Protein AF-A0A8J5JW46-F1 (afdb_monomer_lite)

Structure (mmCIF, N/CA/C/O backbone):
data_AF-A0A8J5JW46-F1
#
_entry.id   AF-A0A8J5JW46-F1
#
loop_
_atom_site.group_PDB
_atom_site.id
_atom_site.type_symbol
_atom_site.label_atom_id
_atom_site.label_alt_id
_atom_site.label_comp_id
_atom_site.label_asym_id
_atom_site.label_entity_id
_atom_site.label_seq_id
_atom_site.pdbx_PDB_ins_code
_atom_site.Cartn_x
_atom_site.Cartn_y
_atom_site.Cartn_z
_atom_site.occupancy
_atom_site.B_iso_or_equiv
_atom_site.auth_seq_id
_atom_site.auth_comp_id
_atom_site.auth_asym_id
_atom_site.auth_atom_id
_atom_site.pdbx_PDB_model_num
ATOM 1 N N . MET A 1 1 ? 9.536 6.612 -21.463 1.00 71.81 1 MET A N 1
ATOM 2 C CA . MET A 1 1 ? 10.656 6.363 -20.523 1.00 71.81 1 MET A CA 1
ATOM 3 C C . MET A 1 1 ? 11.717 7.418 -20.762 1.00 71.81 1 MET A C 1
ATOM 5 O O . MET A 1 1 ? 11.962 7.749 -21.916 1.00 71.81 1 MET A O 1
ATOM 9 N N . ASP A 1 2 ? 12.333 7.918 -19.704 1.00 78.00 2 ASP A N 1
ATOM 10 C CA . ASP A 1 2 ? 13.413 8.912 -19.720 1.00 78.00 2 ASP A CA 1
ATOM 11 C C . ASP A 1 2 ? 14.764 8.334 -20.167 1.00 78.00 2 ASP A C 1
ATOM 13 O O . ASP A 1 2 ? 15.524 8.997 -20.878 1.00 78.00 2 ASP A O 1
ATOM 17 N N . GLY A 1 3 ? 15.027 7.065 -19.843 1.00 80.19 3 GLY A N 1
ATOM 18 C CA . GLY A 1 3 ? 16.210 6.331 -20.285 1.00 80.19 3 GLY A CA 1
ATOM 19 C C . GLY A 1 3 ? 16.160 5.938 -21.765 1.00 80.19 3 GLY A C 1
ATOM 20 O O . GLY A 1 3 ? 15.538 4.941 -22.137 1.00 80.19 3 GLY A O 1
ATOM 21 N N . THR A 1 4 ? 16.889 6.662 -22.615 1.00 79.19 4 THR A N 1
ATOM 22 C CA . THR A 1 4 ? 17.009 6.383 -24.059 1.00 79.19 4 THR A CA 1
ATOM 23 C C . THR A 1 4 ? 17.538 4.978 -24.349 1.00 79.19 4 THR A C 1
ATOM 25 O O . THR A 1 4 ? 17.001 4.288 -25.212 1.00 79.19 4 THR A O 1
ATOM 28 N N . SER A 1 5 ? 18.529 4.498 -23.594 1.00 79.94 5 SER A N 1
ATOM 29 C CA . SER A 1 5 ? 19.085 3.146 -23.759 1.00 79.94 5 SER A CA 1
ATOM 30 C C . SER A 1 5 ? 18.051 2.042 -23.518 1.00 79.94 5 SER A C 1
ATOM 32 O O . SER A 1 5 ? 18.038 1.045 -24.238 1.00 79.94 5 SER A O 1
ATOM 34 N N . ALA A 1 6 ? 17.158 2.224 -22.540 1.00 79.38 6 ALA A N 1
ATOM 35 C CA . ALA A 1 6 ? 16.090 1.269 -22.249 1.00 79.38 6 ALA A CA 1
ATOM 36 C C . ALA A 1 6 ? 15.033 1.262 -23.361 1.00 79.38 6 ALA A C 1
ATOM 38 O O . ALA A 1 6 ? 14.637 0.192 -23.825 1.00 79.38 6 ALA A O 1
ATOM 39 N N . VAL A 1 7 ? 14.650 2.450 -23.849 1.00 83.00 7 VAL A N 1
ATOM 40 C CA . VAL A 1 7 ? 13.765 2.602 -25.015 1.00 83.00 7 VAL A CA 1
ATOM 41 C C . VAL A 1 7 ? 14.358 1.890 -26.226 1.00 83.00 7 VAL A C 1
ATOM 43 O O . VAL A 1 7 ? 13.674 1.084 -26.846 1.00 83.00 7 VAL A O 1
ATOM 46 N N . PHE A 1 8 ? 15.640 2.110 -26.530 1.00 83.25 8 PHE A N 1
ATOM 47 C CA . PHE A 1 8 ? 16.308 1.449 -27.652 1.00 83.25 8 PHE A CA 1
ATOM 48 C C . PHE A 1 8 ? 16.372 -0.069 -27.497 1.00 83.25 8 PHE A C 1
ATOM 50 O O . PHE A 1 8 ? 16.154 -0.780 -28.476 1.00 83.25 8 PHE A O 1
ATOM 57 N N . CYS A 1 9 ? 16.655 -0.568 -26.294 1.00 82.38 9 CYS A N 1
ATOM 58 C CA . CYS A 1 9 ? 16.725 -2.003 -26.032 1.00 82.38 9 CYS A CA 1
ATOM 59 C C . CYS A 1 9 ? 15.363 -2.673 -26.260 1.00 82.38 9 CYS A C 1
ATOM 61 O O . CYS A 1 9 ? 15.281 -3.684 -26.950 1.00 82.38 9 CYS A O 1
ATOM 63 N N . LEU A 1 10 ? 14.276 -2.084 -25.760 1.00 83.75 10 LEU A N 1
ATOM 64 C CA . LEU A 1 10 ? 12.927 -2.616 -25.961 1.00 83.75 10 LEU A CA 1
ATOM 65 C C . LEU A 1 10 ? 12.447 -2.457 -27.408 1.00 83.75 10 LEU A C 1
ATOM 67 O O . LEU A 1 10 ? 11.921 -3.408 -27.982 1.00 83.75 10 LEU A O 1
ATOM 71 N N . PHE A 1 11 ? 12.696 -1.302 -28.029 1.00 84.25 11 PHE A N 1
ATOM 72 C CA . PHE A 1 11 ? 12.351 -1.050 -29.429 1.00 84.25 11 PHE A CA 1
ATOM 73 C C . PHE A 1 11 ? 13.024 -2.052 -30.374 1.00 84.25 11 PHE A C 1
ATOM 75 O O . PHE A 1 11 ? 12.398 -2.573 -31.294 1.00 84.25 11 PHE A O 1
ATOM 82 N N . ARG A 1 12 ? 14.300 -2.371 -30.121 1.00 83.06 12 ARG A N 1
ATOM 83 C CA . ARG A 1 12 ? 15.076 -3.350 -30.899 1.00 83.06 12 ARG A CA 1
ATOM 84 C C . ARG A 1 12 ? 14.847 -4.801 -30.471 1.00 83.06 12 ARG A C 1
ATOM 86 O O . ARG A 1 12 ? 15.493 -5.690 -31.018 1.00 83.06 12 ARG A O 1
ATOM 93 N N . LYS A 1 13 ? 13.942 -5.049 -29.517 1.00 79.38 13 LYS A N 1
ATOM 94 C CA . LYS A 1 13 ? 13.677 -6.372 -28.927 1.00 79.38 13 LYS A CA 1
ATOM 95 C C . LYS A 1 13 ? 14.920 -7.045 -28.329 1.00 79.38 13 LYS A C 1
ATOM 97 O O . LYS A 1 13 ? 15.041 -8.266 -28.340 1.00 79.38 13 LYS A O 1
ATOM 102 N N . GLY A 1 14 ? 15.845 -6.251 -27.801 1.00 79.94 14 GLY A N 1
ATOM 103 C CA . GLY A 1 14 ? 17.054 -6.707 -27.128 1.00 79.94 14 GLY A CA 1
ATOM 104 C C . GLY A 1 14 ? 18.293 -5.885 -27.475 1.00 79.94 14 GLY A C 1
ATOM 105 O O . GLY A 1 14 ? 18.238 -4.817 -28.086 1.00 79.94 14 GLY A O 1
ATOM 106 N N . THR A 1 15 ? 19.445 -6.411 -27.063 1.00 79.38 15 THR A N 1
ATOM 107 C CA . THR A 1 15 ? 20.768 -5.845 -27.345 1.00 79.38 15 THR A CA 1
ATOM 108 C C . THR A 1 15 ? 21.795 -6.954 -27.552 1.00 79.38 15 THR A C 1
ATOM 110 O O . THR A 1 15 ? 21.736 -8.006 -26.916 1.00 79.38 15 THR A O 1
ATOM 113 N N . CYS A 1 16 ? 22.765 -6.708 -28.431 1.00 76.38 16 CYS A N 1
ATOM 114 C CA . CYS A 1 16 ? 23.871 -7.627 -28.707 1.00 76.38 16 CYS A CA 1
ATOM 115 C C . CYS A 1 16 ? 25.007 -7.493 -27.679 1.00 76.38 16 CYS A C 1
ATOM 117 O O . CYS A 1 16 ? 25.836 -8.387 -27.549 1.00 76.38 16 CYS A O 1
ATOM 119 N N . HIS A 1 17 ? 25.050 -6.373 -26.953 1.00 79.94 17 HIS A N 1
ATOM 120 C CA . HIS A 1 17 ? 26.195 -5.985 -26.124 1.00 79.94 17 HIS A CA 1
ATOM 121 C C . HIS A 1 17 ? 26.120 -6.503 -24.683 1.00 79.94 17 HIS A C 1
ATOM 123 O O . HIS A 1 17 ? 27.121 -6.485 -23.975 1.00 79.94 17 HIS A O 1
ATOM 129 N N . SER A 1 18 ? 24.951 -6.967 -24.233 1.00 84.94 18 SER A N 1
ATOM 130 C CA . SER A 1 18 ? 24.765 -7.511 -22.887 1.00 84.94 18 SER A CA 1
ATOM 131 C C . SER A 1 18 ? 23.831 -8.714 -22.915 1.00 84.94 18 SER A C 1
ATOM 133 O O . SER A 1 18 ? 22.651 -8.603 -23.251 1.00 84.94 18 SER A O 1
ATOM 135 N N . ALA A 1 19 ? 24.361 -9.877 -22.530 1.00 85.81 19 ALA A N 1
ATOM 136 C CA . ALA A 1 19 ? 23.579 -11.104 -22.407 1.00 85.81 19 ALA A CA 1
ATOM 137 C C . ALA A 1 19 ? 22.465 -10.976 -21.354 1.00 85.81 19 ALA A C 1
ATOM 139 O O . ALA A 1 19 ? 21.370 -11.493 -21.560 1.00 85.81 19 ALA A O 1
ATOM 140 N N . GLN A 1 20 ? 22.716 -10.231 -20.272 1.00 87.00 20 GLN A N 1
ATOM 141 C CA . GLN A 1 20 ? 21.727 -9.981 -19.222 1.00 87.00 20 GLN A CA 1
ATOM 142 C C . GLN A 1 20 ? 20.539 -9.167 -19.747 1.00 87.00 20 GLN A C 1
ATOM 144 O O . GLN A 1 20 ? 19.392 -9.559 -19.555 1.00 87.00 20 GLN A O 1
ATOM 149 N N . LEU A 1 21 ? 20.801 -8.068 -20.463 1.00 84.88 21 LEU A N 1
ATOM 150 C CA . LEU A 1 21 ? 19.738 -7.223 -21.022 1.00 84.88 21 LEU A CA 1
ATOM 151 C C . LEU A 1 21 ? 18.948 -7.929 -22.129 1.00 84.88 21 LEU A C 1
ATOM 153 O O . LEU A 1 21 ? 17.738 -7.733 -22.244 1.00 84.88 21 LEU A O 1
ATOM 157 N N . ARG A 1 22 ? 19.612 -8.777 -22.922 1.00 85.81 22 ARG A N 1
ATOM 158 C CA . ARG A 1 22 ? 18.950 -9.646 -23.902 1.00 85.81 22 ARG A CA 1
ATOM 159 C C . ARG A 1 22 ? 18.004 -10.636 -23.226 1.00 85.81 22 ARG A C 1
ATOM 161 O O . ARG A 1 22 ? 16.834 -10.663 -23.585 1.00 85.81 22 ARG A O 1
ATOM 168 N N . SER A 1 23 ? 18.475 -11.357 -22.208 1.00 88.62 23 SER A N 1
ATOM 169 C CA . SER A 1 23 ? 17.634 -12.290 -21.448 1.00 88.62 23 SER A CA 1
ATOM 170 C C . SER A 1 23 ? 16.440 -11.588 -20.794 1.00 88.62 23 SER A C 1
ATOM 172 O O . SER A 1 23 ? 15.320 -12.087 -20.855 1.00 88.62 23 SER A O 1
ATOM 174 N N . LEU A 1 24 ? 16.647 -10.395 -20.226 1.00 89.19 24 LEU A N 1
ATOM 175 C CA . LEU A 1 24 ? 15.558 -9.599 -19.659 1.00 89.19 24 LEU A CA 1
ATOM 176 C C . LEU A 1 24 ? 14.540 -9.175 -20.729 1.00 89.19 24 LEU A C 1
ATOM 178 O O . LEU A 1 24 ? 13.336 -9.269 -20.508 1.00 89.19 24 LEU A O 1
ATOM 182 N N . SER A 1 25 ? 15.012 -8.742 -21.900 1.00 87.94 25 SER A N 1
ATOM 183 C CA . SER A 1 25 ? 14.132 -8.368 -23.013 1.00 87.94 25 SER A CA 1
ATOM 184 C C . SER A 1 25 ? 13.306 -9.570 -23.485 1.00 87.94 25 SER A C 1
ATOM 186 O O . SER A 1 25 ? 12.096 -9.448 -23.648 1.00 87.94 25 SER A O 1
ATOM 188 N N . GLU A 1 26 ? 13.923 -10.746 -23.628 1.00 88.81 26 GLU A N 1
ATOM 189 C CA . GLU A 1 26 ? 13.229 -11.994 -23.976 1.00 88.81 26 GLU A CA 1
ATOM 190 C C . GLU A 1 26 ? 12.129 -12.342 -22.966 1.00 88.81 26 GLU A C 1
ATOM 192 O O . GLU A 1 26 ? 11.020 -12.687 -23.371 1.00 88.81 26 GLU A O 1
ATOM 197 N N . GLN A 1 27 ? 12.394 -12.200 -21.663 1.00 90.81 27 GLN A N 1
ATOM 198 C CA . GLN A 1 27 ? 11.392 -12.430 -20.616 1.00 90.81 27 GLN A CA 1
ATOM 199 C C . GLN A 1 27 ? 10.206 -11.467 -20.738 1.00 90.81 27 GLN A C 1
ATOM 201 O O . GLN A 1 27 ? 9.059 -11.908 -20.705 1.00 90.81 27 GLN A O 1
ATOM 206 N N . ILE A 1 28 ? 10.474 -10.174 -20.945 1.00 89.81 28 ILE A N 1
ATOM 207 C CA . ILE A 1 28 ? 9.431 -9.150 -21.110 1.00 89.81 28 ILE A CA 1
ATOM 208 C C . ILE A 1 28 ? 8.548 -9.465 -22.325 1.00 89.81 28 ILE A C 1
ATOM 210 O O . ILE A 1 28 ? 7.323 -9.451 -22.219 1.00 89.81 28 ILE A O 1
ATOM 214 N N . PHE A 1 29 ? 9.149 -9.781 -23.476 1.00 90.00 29 PHE A N 1
ATOM 215 C CA . PHE A 1 29 ? 8.389 -10.096 -24.690 1.00 90.00 29 PHE A CA 1
ATOM 216 C C . PHE A 1 29 ? 7.637 -11.423 -24.592 1.00 90.00 29 PHE A C 1
ATOM 218 O O . PHE A 1 29 ? 6.535 -11.529 -25.128 1.00 90.00 29 PHE A O 1
ATOM 225 N N . LYS A 1 30 ? 8.193 -12.421 -23.897 1.00 92.19 30 LYS A N 1
ATOM 226 C CA . LYS A 1 30 ? 7.511 -13.693 -23.640 1.00 92.19 30 LYS A CA 1
ATOM 227 C C . LYS A 1 30 ? 6.259 -13.486 -22.792 1.00 92.19 30 LYS A C 1
ATOM 229 O O . LYS A 1 30 ? 5.211 -14.029 -23.130 1.00 92.19 30 LYS A O 1
ATOM 234 N N . GLU A 1 31 ? 6.355 -12.673 -21.744 1.00 90.44 31 GLU A N 1
ATOM 235 C CA . GLU A 1 31 ? 5.213 -12.371 -20.881 1.00 90.44 31 GLU A CA 1
ATOM 236 C C . GLU A 1 31 ? 4.152 -11.545 -21.616 1.00 90.44 31 GLU A C 1
ATOM 238 O O . GLU A 1 31 ? 2.965 -11.864 -21.569 1.00 90.44 31 GLU A O 1
ATOM 243 N N . ALA A 1 32 ? 4.573 -10.537 -22.384 1.00 90.69 32 ALA A N 1
ATOM 244 C CA . ALA A 1 32 ? 3.653 -9.761 -23.210 1.00 90.69 32 ALA A CA 1
ATOM 245 C C . ALA A 1 32 ? 2.937 -10.633 -24.251 1.00 90.69 32 ALA A C 1
ATOM 247 O O . ALA A 1 32 ? 1.737 -10.475 -24.459 1.00 90.69 32 ALA A O 1
ATOM 248 N N . HIS A 1 33 ? 3.641 -11.588 -24.866 1.00 91.75 33 HIS A N 1
ATOM 249 C CA . HIS A 1 33 ? 3.032 -12.544 -25.787 1.00 91.75 33 HIS A CA 1
ATOM 250 C C . HIS A 1 33 ? 2.016 -13.449 -25.082 1.00 91.75 33 HIS A C 1
ATOM 252 O O . HIS A 1 33 ? 0.906 -13.616 -25.579 1.00 91.75 33 HIS A O 1
ATOM 258 N N . HIS A 1 34 ? 2.367 -13.978 -23.908 1.00 93.94 34 HIS A N 1
ATOM 259 C CA . HIS A 1 34 ? 1.479 -14.812 -23.100 1.00 93.94 34 HIS A CA 1
ATOM 260 C C . HIS A 1 34 ? 0.173 -14.085 -22.733 1.00 93.94 34 HIS A C 1
ATOM 262 O O . HIS A 1 34 ? -0.902 -14.676 -22.792 1.00 93.94 34 HIS A O 1
ATOM 268 N N . GLN A 1 35 ? 0.247 -12.784 -22.439 1.00 93.31 35 GLN A N 1
ATOM 269 C CA . GLN A 1 35 ? -0.911 -11.951 -22.096 1.00 93.31 35 GLN A CA 1
ATOM 270 C C . GLN A 1 35 ? -1.582 -11.274 -23.308 1.00 93.31 35 GLN A C 1
ATOM 272 O O . GLN A 1 35 ? -2.518 -10.497 -23.131 1.00 93.31 35 GLN A O 1
ATOM 277 N N . SER A 1 36 ? -1.129 -11.543 -24.541 1.00 92.62 36 SER A N 1
ATOM 278 C CA . SER A 1 36 ? -1.604 -10.873 -25.768 1.00 92.62 36 SER A CA 1
ATOM 279 C C . SER A 1 36 ? -1.501 -9.336 -25.734 1.00 92.62 36 SER A C 1
ATOM 281 O O . SER A 1 36 ? -2.329 -8.627 -26.305 1.00 92.62 36 SER A O 1
ATOM 283 N N . ILE A 1 37 ? -0.465 -8.804 -25.082 1.00 92.06 37 ILE A N 1
ATOM 284 C CA . ILE A 1 37 ? -0.204 -7.366 -24.956 1.00 92.06 37 ILE A CA 1
ATOM 285 C C . ILE A 1 37 ? 0.686 -6.894 -26.111 1.00 92.06 37 ILE A C 1
ATOM 287 O O . ILE A 1 37 ? 1.759 -7.445 -26.363 1.00 92.06 37 ILE A O 1
ATOM 291 N N . HIS A 1 38 ? 0.277 -5.817 -26.784 1.00 87.94 38 HIS A N 1
ATOM 292 C CA . HIS A 1 38 ? 1.126 -5.128 -27.753 1.00 87.94 38 HIS A CA 1
ATOM 293 C C . HIS A 1 38 ? 2.029 -4.107 -27.047 1.00 87.94 38 HIS A C 1
ATOM 295 O O . HIS A 1 38 ? 1.541 -3.184 -26.398 1.00 87.94 38 HIS A O 1
ATOM 301 N N . LEU A 1 39 ? 3.349 -4.262 -27.184 1.00 85.00 39 LEU A N 1
ATOM 302 C CA . LEU A 1 39 ? 4.332 -3.353 -26.593 1.00 85.00 39 LEU A CA 1
ATOM 303 C C . LEU A 1 39 ? 4.830 -2.329 -27.617 1.00 85.00 39 LEU A C 1
ATOM 305 O O . LEU A 1 39 ? 5.336 -2.695 -28.677 1.00 85.00 39 LEU A O 1
ATOM 309 N N . SER A 1 40 ? 4.779 -1.051 -27.246 1.00 85.62 40 SER A N 1
ATOM 310 C CA . SER A 1 40 ? 5.395 0.062 -27.974 1.00 85.62 40 SER A CA 1
ATOM 311 C C . SER A 1 40 ? 6.186 0.941 -27.011 1.00 85.62 40 SER A C 1
ATOM 313 O O . SER A 1 40 ? 5.765 1.140 -25.871 1.00 85.62 40 SER A O 1
ATOM 315 N N . THR A 1 41 ? 7.308 1.503 -27.458 1.00 83.88 41 THR A N 1
ATOM 316 C CA . THR A 1 41 ? 8.168 2.337 -26.609 1.00 83.88 41 THR A CA 1
ATOM 317 C C . THR A 1 41 ? 8.321 3.744 -27.151 1.00 83.88 41 THR A C 1
ATOM 319 O O . THR A 1 41 ? 8.659 3.922 -28.318 1.00 83.88 41 THR A O 1
ATOM 322 N N . LEU A 1 42 ? 8.161 4.728 -26.269 1.00 85.06 42 LEU A N 1
ATOM 323 C CA . LEU A 1 42 ? 8.380 6.141 -26.553 1.00 85.06 42 LEU A CA 1
ATOM 324 C C . LEU A 1 42 ? 9.368 6.722 -25.535 1.00 85.06 42 LEU A C 1
ATOM 326 O O . LEU A 1 42 ? 9.269 6.462 -24.324 1.00 85.06 42 LEU A O 1
ATOM 330 N N . HIS A 1 43 ? 10.330 7.500 -26.030 1.00 83.94 43 HIS A N 1
ATOM 331 C CA . HIS A 1 43 ? 11.177 8.321 -25.171 1.00 83.94 43 HIS A CA 1
ATOM 332 C C . HIS A 1 43 ? 10.363 9.503 -24.644 1.00 83.94 43 HIS A C 1
ATOM 334 O O . HIS A 1 43 ? 9.686 10.176 -25.411 1.00 83.94 43 HIS A O 1
ATOM 340 N N . VAL A 1 44 ? 10.401 9.705 -23.330 1.00 81.25 44 VAL A N 1
ATOM 341 C CA . VAL A 1 44 ? 9.699 10.791 -22.637 1.00 81.25 44 VAL A CA 1
ATOM 342 C C . VAL A 1 44 ? 10.766 11.583 -21.891 1.00 81.25 44 VAL A C 1
ATOM 344 O O . VAL A 1 44 ? 11.457 10.975 -21.076 1.00 81.25 44 VAL A O 1
ATOM 347 N N . PRO A 1 45 ? 10.950 12.886 -22.152 1.00 80.12 45 PRO A N 1
ATOM 348 C CA . PRO A 1 45 ? 11.936 13.698 -21.445 1.00 80.12 45 PRO A CA 1
ATOM 349 C C . PRO A 1 45 ? 11.778 13.597 -19.922 1.00 80.12 45 PRO A C 1
ATOM 351 O O . PRO A 1 45 ? 10.663 13.527 -19.413 1.00 80.12 45 PRO A O 1
ATOM 354 N N . GLY A 1 46 ? 12.884 13.639 -19.172 1.00 75.38 46 GLY A N 1
ATOM 355 C CA . GLY A 1 46 ? 12.851 13.492 -17.708 1.00 75.38 46 GLY A CA 1
ATOM 356 C C . GLY A 1 46 ? 11.935 14.500 -16.997 1.00 75.38 46 GLY A C 1
ATOM 357 O O . GLY A 1 46 ? 11.310 14.159 -15.998 1.00 75.38 46 GLY A O 1
ATOM 358 N N . ILE A 1 47 ? 11.778 15.706 -17.560 1.00 74.62 47 ILE A N 1
ATOM 359 C CA . ILE A 1 47 ? 10.875 16.744 -17.034 1.00 74.62 47 ILE A CA 1
ATOM 360 C C . ILE A 1 47 ? 9.394 16.332 -17.114 1.00 74.62 47 ILE A C 1
ATOM 362 O O . ILE A 1 47 ? 8.598 16.706 -16.260 1.00 74.62 47 ILE A O 1
ATOM 366 N N . GLU A 1 48 ? 9.041 15.509 -18.103 1.00 75.12 48 GLU A N 1
ATOM 367 C CA . GLU A 1 48 ? 7.703 14.946 -18.305 1.00 75.12 48 GLU A CA 1
ATOM 368 C C . GLU A 1 48 ? 7.544 13.590 -17.592 1.00 75.12 48 GLU A C 1
ATOM 370 O O . GLU A 1 48 ? 6.432 13.178 -17.265 1.00 75.12 48 GLU A O 1
ATOM 375 N N . ASN A 1 49 ? 8.655 12.916 -17.266 1.00 76.31 49 ASN A N 1
ATOM 376 C CA . ASN A 1 49 ? 8.692 11.684 -16.469 1.00 76.31 49 ASN A CA 1
ATOM 377 C C . ASN A 1 49 ? 8.630 11.936 -14.948 1.00 76.31 49 ASN A C 1
ATOM 379 O O . ASN A 1 49 ? 8.871 11.023 -14.156 1.00 76.31 49 ASN A O 1
ATOM 383 N N . GLY A 1 50 ? 8.296 13.161 -14.525 1.00 74.75 50 GLY A N 1
ATOM 384 C CA . GLY A 1 50 ? 8.342 13.585 -13.123 1.00 74.75 50 GLY A CA 1
ATOM 385 C C . GLY A 1 50 ? 7.562 12.676 -12.170 1.00 74.75 50 GLY A C 1
ATOM 386 O O . GLY A 1 50 ? 8.000 12.453 -11.048 1.00 74.75 50 GLY A O 1
ATOM 387 N N . TRP A 1 51 ? 6.456 12.077 -12.621 1.00 70.94 51 TRP A N 1
ATOM 388 C CA . TRP A 1 51 ? 5.654 11.151 -11.815 1.00 70.94 51 TRP A CA 1
ATOM 389 C C . TRP A 1 51 ? 6.344 9.815 -11.550 1.00 70.94 51 TRP A C 1
ATOM 391 O O . TRP A 1 51 ? 6.352 9.343 -10.414 1.00 70.94 51 TRP A O 1
ATOM 401 N N . ALA A 1 52 ? 6.928 9.202 -12.581 1.00 72.88 52 ALA A N 1
ATOM 402 C CA . ALA A 1 52 ? 7.638 7.937 -12.427 1.00 72.88 52 ALA A CA 1
ATOM 403 C C . ALA A 1 52 ? 8.898 8.131 -11.573 1.00 72.88 52 ALA A C 1
ATOM 405 O O . ALA A 1 52 ? 9.166 7.326 -10.680 1.00 72.88 52 ALA A O 1
ATOM 406 N N . ASP A 1 53 ? 9.606 9.242 -11.782 1.00 69.25 53 ASP A N 1
ATOM 407 C CA . ASP A 1 53 ? 10.749 9.650 -10.970 1.00 69.25 53 ASP A CA 1
ATOM 408 C C . ASP A 1 53 ? 10.355 9.920 -9.516 1.00 69.25 53 ASP A C 1
ATOM 410 O O . ASP A 1 53 ? 11.027 9.445 -8.601 1.00 69.25 53 ASP A O 1
ATOM 414 N N . ALA A 1 54 ? 9.255 10.641 -9.280 1.00 67.94 54 ALA A N 1
ATOM 415 C CA . ALA A 1 54 ? 8.751 10.920 -7.941 1.00 67.94 54 ALA A CA 1
ATOM 416 C C . ALA A 1 54 ? 8.366 9.627 -7.215 1.00 67.94 54 ALA A C 1
ATOM 418 O O . ALA A 1 54 ? 8.826 9.413 -6.098 1.00 67.94 54 ALA A O 1
ATOM 419 N N . LEU A 1 55 ? 7.606 8.732 -7.854 1.00 65.81 55 LEU A N 1
ATOM 420 C CA . LEU A 1 55 ? 7.216 7.436 -7.285 1.00 65.81 55 LEU A CA 1
ATOM 421 C C . LEU A 1 55 ? 8.424 6.530 -7.017 1.00 65.81 55 LEU A C 1
ATOM 423 O O . LEU A 1 55 ? 8.454 5.813 -6.015 1.00 65.81 55 LEU A O 1
ATOM 427 N N . PHE A 1 56 ? 9.440 6.568 -7.881 1.00 62.81 56 PHE A N 1
ATOM 428 C CA . PHE A 1 56 ? 10.680 5.828 -7.669 1.00 62.81 56 PHE A CA 1
ATOM 429 C C . PHE A 1 56 ? 11.484 6.393 -6.494 1.00 62.81 56 PHE A C 1
ATOM 431 O O . PHE A 1 56 ? 11.950 5.633 -5.646 1.00 62.81 56 PHE A O 1
ATOM 438 N N . ARG A 1 57 ? 11.599 7.722 -6.395 1.00 62.12 57 ARG A N 1
ATOM 439 C CA . ARG A 1 57 ? 12.286 8.415 -5.291 1.00 62.12 57 ARG A CA 1
ATOM 440 C C . ARG A 1 57 ? 11.531 8.283 -3.967 1.00 62.12 57 ARG A C 1
ATOM 442 O O . ARG A 1 57 ? 12.167 8.196 -2.920 1.00 62.12 57 ARG A O 1
ATOM 449 N N . PHE A 1 58 ? 10.204 8.160 -4.007 1.00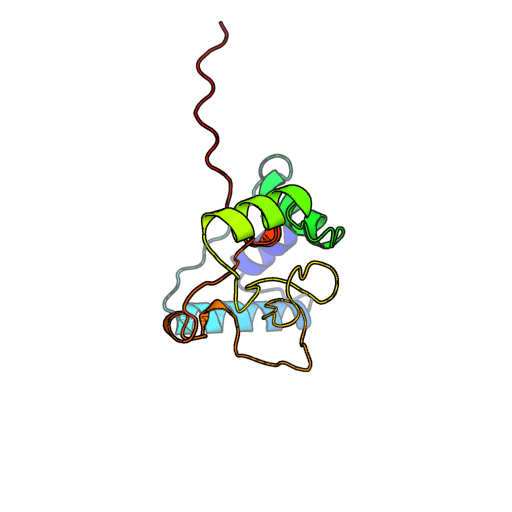 60.31 58 PHE A N 1
ATOM 450 C CA . PHE A 1 58 ? 9.365 7.913 -2.832 1.00 60.31 58 PHE A CA 1
ATOM 451 C C . PHE A 1 58 ? 9.647 6.552 -2.171 1.00 60.31 58 PHE A C 1
ATOM 453 O O . PHE A 1 58 ? 9.347 6.372 -0.995 1.00 60.31 58 PHE A O 1
ATOM 460 N N . LYS A 1 59 ? 10.304 5.608 -2.869 1.00 54.75 59 LYS A N 1
ATOM 461 C CA . LYS A 1 59 ? 10.768 4.344 -2.264 1.00 54.75 59 LYS A CA 1
ATOM 462 C C . LYS A 1 59 ? 11.838 4.537 -1.179 1.00 54.75 59 LYS A C 1
ATOM 464 O O . LYS A 1 59 ? 12.068 3.611 -0.409 1.00 54.75 59 LYS A O 1
ATOM 469 N N . GLY A 1 60 ? 12.492 5.702 -1.119 1.00 51.28 60 GLY A N 1
ATOM 470 C CA . GLY A 1 60 ? 13.529 6.013 -0.128 1.00 51.28 60 GLY A CA 1
ATOM 471 C C . GLY A 1 60 ? 13.001 6.517 1.219 1.00 51.28 60 GLY A C 1
ATOM 472 O O . GLY A 1 60 ? 13.728 6.474 2.209 1.00 51.28 60 GLY A O 1
ATOM 473 N N . THR A 1 61 ? 11.742 6.951 1.285 1.00 50.56 61 THR A N 1
ATOM 474 C CA . THR A 1 61 ? 11.119 7.468 2.508 1.00 50.56 61 THR A CA 1
ATOM 475 C C . THR A 1 61 ? 9.946 6.568 2.877 1.00 50.56 61 THR A C 1
ATOM 477 O O . THR A 1 61 ? 8.792 6.848 2.569 1.00 50.56 61 THR A O 1
ATOM 480 N N . LEU A 1 62 ? 10.244 5.477 3.586 1.00 54.81 62 LEU A N 1
ATOM 481 C CA . LEU A 1 62 ? 9.277 4.661 4.336 1.00 54.81 62 LEU A CA 1
ATOM 482 C C . LEU A 1 62 ? 8.690 5.458 5.519 1.00 54.81 62 LEU A C 1
ATOM 484 O O . LEU A 1 62 ? 8.656 4.990 6.653 1.00 54.81 62 LEU A O 1
ATOM 488 N N . VAL A 1 63 ? 8.255 6.699 5.293 1.00 56.31 63 VAL A N 1
ATOM 489 C CA . VAL A 1 63 ? 7.407 7.383 6.263 1.00 56.31 63 VAL A CA 1
ATOM 490 C C . VAL A 1 63 ? 6.027 6.798 6.040 1.00 56.31 63 VAL A C 1
ATOM 492 O O . VAL A 1 63 ? 5.261 7.254 5.197 1.00 56.31 63 VAL A O 1
ATOM 495 N N . GLU A 1 64 ? 5.743 5.711 6.741 1.00 64.75 64 GLU A N 1
ATOM 496 C CA . GLU A 1 64 ? 4.389 5.200 6.833 1.00 64.75 64 GLU A CA 1
ATOM 497 C C . GLU A 1 64 ? 3.577 6.178 7.671 1.00 64.75 64 GLU A C 1
ATOM 499 O O . GLU A 1 64 ? 3.934 6.513 8.802 1.00 64.75 64 GLU A O 1
ATOM 504 N N . TRP A 1 65 ? 2.512 6.704 7.082 1.00 73.44 65 TRP A N 1
ATOM 505 C CA . TRP A 1 65 ? 1.662 7.662 7.767 1.00 73.44 65 TRP A CA 1
ATOM 506 C C . TRP A 1 65 ? 0.653 6.889 8.602 1.00 73.44 65 TRP A C 1
ATOM 508 O O . TRP A 1 65 ? 0.155 5.844 8.187 1.00 73.44 65 TRP A O 1
ATOM 518 N N . LYS A 1 66 ? 0.334 7.425 9.774 1.00 82.38 66 LYS A N 1
ATOM 519 C CA . LYS A 1 66 ? -0.762 6.948 10.609 1.00 82.38 66 LYS A CA 1
ATOM 520 C C . LYS A 1 66 ? -1.640 8.125 10.986 1.00 82.38 66 LYS A C 1
ATOM 522 O O . LYS A 1 66 ? -1.163 9.259 11.078 1.00 82.38 66 LYS A O 1
ATOM 527 N N . LEU A 1 67 ? -2.922 7.856 11.184 1.00 84.88 67 LEU A N 1
ATOM 528 C CA . LEU A 1 67 ? -3.848 8.873 11.652 1.00 84.88 67 LEU A CA 1
ATOM 529 C C . LEU A 1 67 ? -3.420 9.352 13.045 1.00 84.88 67 LEU A C 1
ATOM 531 O O . LEU A 1 67 ? -2.843 8.604 13.834 1.00 84.88 67 LEU A O 1
ATOM 535 N N . CYS A 1 68 ? -3.697 10.618 13.352 1.00 86.62 68 CYS A N 1
ATOM 536 C CA . CYS A 1 68 ? -3.468 11.119 14.698 1.00 86.62 68 CYS A CA 1
ATOM 537 C C . CYS A 1 68 ? -4.306 10.311 15.700 1.00 86.62 68 CYS A C 1
ATOM 539 O O . CYS A 1 68 ? -5.508 10.118 15.498 1.00 86.62 68 CYS A O 1
ATOM 541 N N . GLN A 1 69 ? -3.678 9.876 16.797 1.00 86.19 69 GLN A N 1
ATOM 542 C CA . GLN A 1 69 ? -4.312 8.997 17.778 1.00 86.19 69 GLN A CA 1
ATOM 543 C C . GLN A 1 69 ? -5.588 9.615 18.365 1.00 86.19 69 GLN A C 1
ATOM 545 O O . GLN A 1 69 ? -6.556 8.896 18.591 1.00 86.19 69 GLN A O 1
ATOM 550 N N . SER A 1 70 ? -5.619 10.937 18.570 1.00 90.69 70 SER A N 1
ATOM 551 C CA . SER A 1 70 ? -6.809 11.638 19.068 1.00 90.69 70 SER A CA 1
ATOM 552 C C . SER A 1 70 ? -7.990 11.507 18.111 1.00 90.69 70 SER A C 1
ATOM 554 O O . SER A 1 70 ? -9.099 11.208 18.541 1.00 90.69 70 SER A O 1
ATOM 556 N N . VAL A 1 71 ? -7.741 11.643 16.806 1.00 89.06 71 VAL A N 1
ATOM 557 C CA . VAL A 1 71 ? -8.770 11.467 15.779 1.00 89.06 71 VAL A CA 1
ATOM 558 C C . VAL A 1 71 ? -9.245 10.021 15.780 1.00 89.06 71 VAL A C 1
ATOM 560 O O . VAL A 1 71 ? -10.450 9.795 15.822 1.00 89.06 71 VAL A O 1
ATOM 563 N N . LEU A 1 72 ? -8.334 9.039 15.814 1.00 88.88 72 LEU A N 1
ATOM 564 C CA . LEU A 1 72 ? -8.724 7.630 15.900 1.00 88.88 72 LEU A CA 1
ATOM 565 C C . LEU A 1 72 ? -9.592 7.346 17.137 1.00 88.88 72 LEU A C 1
ATOM 567 O O . LEU A 1 72 ? -10.584 6.631 17.012 1.00 88.88 72 LEU A O 1
ATOM 571 N N . GLN A 1 73 ? -9.271 7.914 18.303 1.00 89.56 73 GLN A N 1
ATOM 572 C CA . GLN A 1 73 ? -10.102 7.755 19.502 1.00 89.56 73 GLN A CA 1
ATOM 573 C C . GLN A 1 73 ? -11.502 8.336 19.305 1.00 89.56 73 GLN A C 1
ATOM 575 O O . GLN A 1 73 ? -12.480 7.633 19.548 1.00 89.56 73 GLN A O 1
ATOM 580 N N . SER A 1 74 ? -11.624 9.543 18.748 1.00 91.62 74 SER A N 1
ATOM 581 C CA . SER A 1 74 ? -12.936 10.113 18.415 1.00 91.62 74 SER A CA 1
ATOM 582 C C . SER A 1 74 ? -13.707 9.246 17.413 1.00 91.62 74 SER A C 1
ATOM 584 O O . SER A 1 74 ? -14.928 9.100 17.506 1.00 91.62 74 SER A O 1
ATOM 586 N N . LEU A 1 75 ? -13.008 8.617 16.459 1.00 88.88 75 LEU A N 1
ATOM 587 C CA . LEU A 1 75 ? -13.628 7.660 15.551 1.00 88.88 75 LEU A CA 1
ATOM 588 C C . LEU A 1 75 ? -14.119 6.402 16.314 1.00 88.88 75 LEU A C 1
ATOM 590 O O . LEU A 1 75 ? -15.149 5.830 15.943 1.00 88.88 75 LEU A O 1
ATOM 594 N N . ILE A 1 76 ? -13.391 5.927 17.335 1.00 89.88 76 ILE A N 1
ATOM 595 C CA . ILE A 1 76 ? -13.737 4.768 18.194 1.00 89.88 76 ILE A CA 1
ATOM 596 C C . ILE A 1 76 ? -14.943 5.053 19.066 1.00 89.88 76 ILE A C 1
ATOM 598 O O . ILE A 1 76 ? -15.862 4.237 19.099 1.00 89.88 76 ILE A O 1
ATOM 602 N N . GLU A 1 77 ? -14.991 6.221 19.684 1.00 91.00 77 GLU A N 1
ATOM 603 C CA . GLU A 1 77 ? -16.132 6.653 20.486 1.00 91.00 77 GLU A CA 1
ATOM 604 C C . GLU A 1 77 ? -17.412 6.742 19.648 1.00 91.00 77 GLU A C 1
ATOM 606 O O . GLU A 1 77 ? -18.480 6.334 20.099 1.00 91.00 77 GLU A O 1
ATOM 611 N N . ARG A 1 78 ? -17.308 7.218 18.400 1.00 90.62 78 ARG A N 1
ATOM 612 C CA . ARG A 1 78 ? -18.474 7.434 17.534 1.00 90.62 78 ARG A CA 1
ATOM 613 C C . ARG A 1 78 ? -18.969 6.184 16.804 1.00 90.62 78 ARG A C 1
ATOM 615 O O . ARG A 1 78 ? -20.174 6.024 16.637 1.00 90.62 78 ARG A O 1
ATOM 622 N N . TRP A 1 79 ? -18.061 5.339 16.315 1.00 86.50 79 TRP A N 1
ATOM 623 C CA . TRP A 1 79 ? -18.400 4.210 15.431 1.00 86.50 79 TRP A CA 1
ATOM 624 C C . TRP A 1 79 ? -18.051 2.831 16.006 1.00 86.50 79 TRP A C 1
ATOM 626 O O . TRP A 1 79 ? -18.271 1.824 15.340 1.00 86.50 79 TRP A O 1
ATOM 636 N N . GLY A 1 80 ? -17.536 2.769 17.234 1.00 87.19 80 GLY A N 1
ATOM 637 C CA . GLY A 1 80 ? -17.179 1.522 17.906 1.00 87.19 80 GLY A CA 1
ATOM 638 C C . GLY A 1 80 ? -15.726 1.090 17.693 1.00 87.19 80 GLY A C 1
ATOM 639 O O . GLY A 1 80 ? -14.961 1.663 16.915 1.00 87.19 80 GLY A O 1
ATOM 640 N N . ARG A 1 81 ? -15.304 0.063 18.431 1.00 88.88 81 ARG A N 1
ATOM 641 C CA . ARG A 1 81 ? -13.929 -0.450 18.388 1.00 88.88 81 ARG A CA 1
ATOM 642 C C . ARG A 1 81 ? -13.672 -1.200 17.077 1.00 88.88 81 ARG A C 1
ATOM 644 O O . ARG A 1 81 ? -14.468 -2.048 16.695 1.00 88.88 81 ARG A O 1
ATOM 651 N N . ARG A 1 82 ? -12.543 -0.908 16.423 1.00 89.88 82 ARG A N 1
ATOM 652 C CA . ARG A 1 82 ? -12.085 -1.654 15.242 1.00 89.88 82 ARG A CA 1
ATOM 653 C C . ARG A 1 82 ? -11.363 -2.926 15.653 1.00 89.88 82 ARG A C 1
ATOM 655 O O . ARG A 1 82 ? -10.646 -2.940 16.654 1.00 89.88 82 ARG A O 1
ATOM 662 N N . GLU A 1 83 ? -11.566 -3.971 14.869 1.00 88.94 83 GLU A N 1
ATOM 663 C CA . GLU A 1 83 ? -11.047 -5.311 15.133 1.00 88.94 83 GLU A CA 1
ATOM 664 C C . GLU A 1 83 ? -9.687 -5.546 14.479 1.00 88.94 83 GLU A C 1
ATOM 666 O O . GLU A 1 83 ? -8.866 -6.266 15.040 1.00 88.94 83 GLU A O 1
ATOM 671 N N . VAL A 1 84 ? -9.432 -4.912 13.330 1.00 88.56 84 VAL A N 1
ATOM 672 C CA . VAL A 1 84 ? -8.190 -5.064 12.566 1.00 88.56 84 VAL A CA 1
ATOM 673 C C . VAL A 1 84 ? -7.791 -3.760 11.873 1.00 88.56 84 VAL A C 1
ATOM 675 O O . VAL A 1 84 ? -8.655 -2.984 11.458 1.00 88.56 84 VAL A O 1
ATOM 678 N N . ASP A 1 85 ? -6.484 -3.532 11.753 1.00 88.38 85 ASP A N 1
ATOM 679 C CA . ASP A 1 85 ? -5.863 -2.465 10.962 1.00 88.38 85 ASP A CA 1
ATOM 680 C C . ASP A 1 85 ? -5.355 -3.037 9.628 1.00 88.38 85 ASP A C 1
ATOM 682 O O . ASP A 1 85 ? -4.386 -3.801 9.586 1.00 88.38 85 ASP A O 1
ATOM 686 N N . LEU A 1 86 ? -6.044 -2.737 8.529 1.00 87.00 86 LEU A N 1
ATOM 687 C CA . LEU A 1 86 ? -5.632 -3.184 7.201 1.00 87.00 86 LEU A CA 1
ATOM 688 C C . LEU A 1 86 ? -4.655 -2.187 6.578 1.00 87.00 86 LEU A C 1
ATOM 690 O O . LEU A 1 86 ? -4.884 -0.980 6.602 1.00 87.00 86 LEU A O 1
ATOM 694 N N . PHE A 1 87 ? -3.626 -2.724 5.917 1.00 82.94 87 PHE A N 1
ATOM 695 C CA . PHE A 1 87 ? -2.551 -1.984 5.244 1.00 82.94 87 PHE A CA 1
ATOM 696 C C . PHE A 1 87 ? -1.559 -1.279 6.176 1.00 82.94 87 PHE A C 1
ATOM 698 O O . PHE A 1 87 ? -0.795 -0.429 5.718 1.00 82.94 87 PHE A O 1
ATOM 705 N N . ALA A 1 88 ? -1.509 -1.675 7.445 1.00 81.12 88 ALA A N 1
ATOM 706 C CA . ALA A 1 88 ? -0.524 -1.188 8.399 1.00 81.12 88 ALA A CA 1
ATOM 707 C C . ALA A 1 88 ? 0.675 -2.131 8.541 1.00 81.12 88 ALA A C 1
ATOM 709 O O . ALA A 1 88 ? 0.597 -3.327 8.267 1.00 81.12 88 ALA A O 1
ATOM 710 N N . SER A 1 89 ? 1.789 -1.588 9.017 1.00 77.44 89 SER A N 1
ATOM 711 C CA . SER A 1 89 ? 2.996 -2.333 9.379 1.00 77.44 89 SER A CA 1
ATOM 712 C C . SER A 1 89 ? 3.266 -2.229 10.891 1.00 77.44 89 SER A C 1
ATOM 714 O O . SER A 1 89 ? 2.590 -1.455 11.572 1.00 77.44 89 SER A O 1
ATOM 716 N N . PRO A 1 90 ? 4.282 -2.929 11.440 1.00 78.69 90 PRO A N 1
ATOM 717 C CA . PRO A 1 90 ? 4.659 -2.794 12.849 1.00 78.69 90 PRO A CA 1
ATOM 718 C C . PRO A 1 90 ? 4.865 -1.344 13.329 1.00 78.69 90 PRO A C 1
ATOM 720 O O . PRO A 1 90 ? 4.673 -1.063 14.510 1.00 78.69 90 PRO A O 1
ATOM 723 N N . THR A 1 91 ? 5.263 -0.421 12.445 1.00 79.19 91 THR A N 1
ATOM 724 C CA . THR A 1 91 ? 5.551 0.982 12.801 1.00 79.19 91 THR A CA 1
ATOM 725 C C . THR A 1 91 ? 4.347 1.922 12.687 1.00 79.19 91 THR A C 1
ATOM 727 O O . THR A 1 91 ? 4.300 2.954 13.364 1.00 79.19 91 THR A O 1
ATOM 730 N N . SER A 1 92 ? 3.371 1.580 11.845 1.00 82.94 92 SER A N 1
ATOM 731 C CA . SER A 1 92 ? 2.179 2.397 11.549 1.00 82.94 92 SER A CA 1
ATOM 732 C C . SER A 1 92 ? 0.888 1.856 12.154 1.00 82.94 92 SER A C 1
ATOM 734 O O . SER A 1 92 ? -0.076 2.616 12.268 1.00 82.94 92 SER A O 1
ATOM 736 N N . ALA A 1 93 ? 0.883 0.593 12.589 1.00 86.75 93 ALA A N 1
ATOM 737 C CA . ALA A 1 93 ? -0.276 -0.052 13.180 1.00 86.75 93 ALA A CA 1
ATOM 738 C C . ALA A 1 93 ? -0.803 0.732 14.383 1.00 86.75 93 ALA A C 1
ATOM 740 O O . ALA A 1 93 ? -0.071 1.086 15.312 1.00 86.75 93 ALA A O 1
ATOM 741 N N . GLN A 1 94 ? -2.106 0.987 14.357 1.00 88.12 94 GLN A N 1
ATOM 742 C CA . GLN A 1 94 ? -2.838 1.620 15.451 1.00 88.12 94 GLN A CA 1
ATOM 743 C C . GLN A 1 94 ? -3.698 0.621 16.236 1.00 88.12 94 GLN A C 1
ATOM 745 O O . GLN A 1 94 ? -4.289 0.984 17.256 1.00 88.12 94 GLN A O 1
ATOM 750 N N . LEU A 1 95 ? -3.746 -0.640 15.792 1.00 87.56 95 LEU A N 1
ATOM 751 C CA . LEU A 1 95 ? -4.419 -1.744 16.475 1.00 87.56 95 LEU A CA 1
ATOM 752 C C . LEU A 1 95 ? -3.456 -2.923 16.688 1.00 87.56 95 LEU A C 1
ATOM 754 O O . LEU A 1 95 ? -2.549 -3.127 15.881 1.00 87.56 95 LEU A O 1
ATOM 758 N N . PRO A 1 96 ? -3.662 -3.739 17.742 1.00 85.25 96 PRO A N 1
ATOM 759 C CA . PRO A 1 96 ? -2.843 -4.929 17.981 1.00 85.25 96 PRO A CA 1
ATOM 760 C C . PRO A 1 96 ? -2.921 -5.967 16.853 1.00 85.25 96 PRO A C 1
ATOM 762 O O . PRO A 1 96 ? -1.928 -6.626 16.559 1.00 85.25 96 PRO A O 1
ATOM 765 N N . ALA A 1 97 ? -4.095 -6.110 16.229 1.00 86.81 97 ALA A N 1
ATOM 766 C CA . ALA A 1 97 ? -4.297 -6.953 15.058 1.00 86.81 97 ALA A CA 1
ATOM 767 C C . ALA A 1 97 ? -4.209 -6.091 13.796 1.00 86.81 97 ALA A C 1
ATOM 769 O O . ALA A 1 97 ? -4.982 -5.144 13.638 1.00 86.81 97 ALA A O 1
ATOM 770 N N . TYR A 1 98 ? -3.277 -6.418 12.904 1.00 86.00 98 TYR A N 1
ATOM 771 C CA . TYR A 1 98 ? -3.077 -5.693 11.655 1.00 86.00 98 TYR A CA 1
ATOM 772 C C . TYR A 1 98 ? -2.594 -6.617 10.534 1.00 86.00 98 TYR A C 1
ATOM 774 O O . TYR A 1 98 ? -1.955 -7.639 10.795 1.00 86.00 98 TYR A O 1
ATOM 782 N N . VAL A 1 99 ? -2.888 -6.245 9.286 1.00 83.25 99 VAL A N 1
ATOM 783 C CA . VAL A 1 99 ? -2.449 -6.963 8.080 1.00 83.25 99 VAL A CA 1
ATOM 784 C C . VAL A 1 99 ? -1.602 -6.028 7.226 1.00 83.25 99 VAL A C 1
ATOM 786 O O . VAL A 1 99 ? -2.075 -4.984 6.772 1.00 83.25 99 VAL A O 1
ATOM 789 N N . SER A 1 100 ? -0.351 -6.421 6.989 1.00 78.94 100 SER A N 1
ATOM 790 C CA . SER A 1 100 ? 0.593 -5.660 6.172 1.00 78.94 100 SER A CA 1
ATOM 791 C C . SER A 1 100 ? 0.664 -6.213 4.757 1.00 78.94 100 SER A C 1
ATOM 793 O O . SER A 1 100 ? 0.731 -7.423 4.553 1.00 78.94 100 SER A O 1
ATOM 795 N N . ARG A 1 101 ? 0.720 -5.314 3.772 1.00 73.38 101 ARG A N 1
ATOM 796 C CA . ARG A 1 101 ? 1.005 -5.673 2.376 1.00 73.38 101 ARG A CA 1
ATOM 797 C C . ARG A 1 101 ? 2.505 -5.756 2.085 1.00 73.38 101 ARG A C 1
ATOM 799 O O . ARG A 1 101 ? 2.929 -6.536 1.240 1.00 73.38 101 ARG A O 1
ATOM 806 N N . LEU A 1 102 ? 3.302 -4.906 2.737 1.00 66.88 102 LEU A N 1
ATOM 807 C CA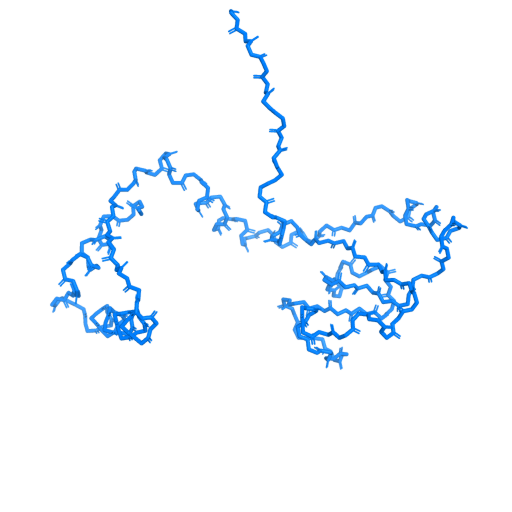 . LEU A 1 102 ? 4.704 -4.661 2.370 1.00 66.88 102 LEU A CA 1
ATOM 808 C C . LEU A 1 102 ? 5.701 -5.415 3.252 1.00 66.88 102 LEU A C 1
ATOM 810 O O . LEU A 1 102 ? 6.834 -5.643 2.836 1.00 66.88 102 LEU A O 1
ATOM 814 N N . THR A 1 103 ? 5.295 -5.813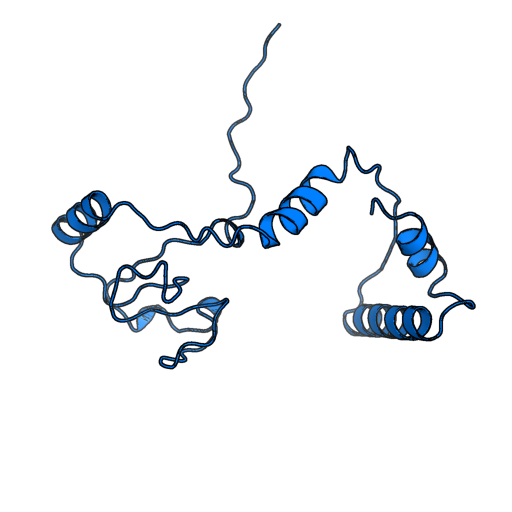 4.457 1.00 61.31 103 THR A N 1
ATOM 815 C CA . THR A 1 103 ? 6.156 -6.502 5.421 1.00 61.31 103 THR A CA 1
ATOM 816 C C . THR A 1 103 ? 5.554 -7.848 5.817 1.00 61.31 103 THR A C 1
ATOM 818 O O . THR A 1 103 ? 4.388 -7.905 6.204 1.00 61.31 103 THR A O 1
ATOM 821 N N . PRO A 1 104 ? 6.323 -8.950 5.762 1.00 54.38 104 PRO A N 1
ATOM 822 C CA . PRO A 1 104 ? 5.884 -10.221 6.322 1.00 54.38 104 PRO A CA 1
ATOM 823 C C . PRO A 1 104 ? 5.770 -10.079 7.844 1.00 54.38 104 PRO A C 1
ATOM 825 O O . PRO A 1 104 ? 6.776 -9.902 8.528 1.00 54.38 104 PRO A O 1
ATOM 828 N N . THR A 1 105 ? 4.558 -10.139 8.384 1.00 53.62 105 THR A N 1
ATOM 829 C CA . THR A 1 105 ? 4.327 -10.163 9.833 1.00 53.62 105 THR A CA 1
ATOM 830 C C . THR A 1 105 ? 4.143 -11.613 10.298 1.00 53.62 105 THR A C 1
ATOM 832 O O . THR A 1 105 ? 3.722 -12.464 9.509 1.00 53.62 105 THR A O 1
ATOM 835 N N . PRO A 1 106 ? 4.433 -11.937 11.573 1.00 50.88 106 PRO A N 1
ATOM 836 C CA . PRO A 1 106 ? 4.128 -13.255 12.141 1.00 50.88 106 PRO A CA 1
ATOM 837 C C . PRO A 1 106 ? 2.613 -13.547 12.199 1.00 50.88 106 PRO A C 1
ATOM 839 O O . PRO A 1 106 ? 2.220 -14.702 12.322 1.00 50.88 106 PRO A O 1
ATOM 842 N N . TYR A 1 107 ? 1.765 -12.524 12.040 1.00 51.16 107 TYR A N 1
ATOM 843 C CA . TYR A 1 107 ? 0.303 -12.608 11.922 1.00 51.16 107 TYR A CA 1
ATOM 844 C C . TYR A 1 107 ? -0.136 -12.686 10.456 1.00 51.16 107 TYR A C 1
ATOM 846 O O . TYR A 1 107 ? -0.981 -11.916 10.005 1.00 51.16 107 TYR A O 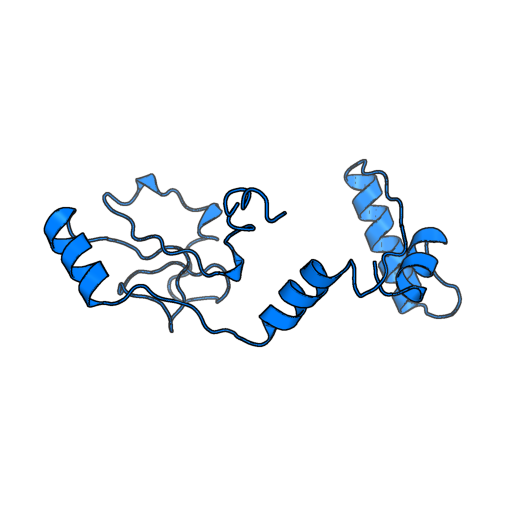1
ATOM 854 N N . ARG A 1 108 ? 0.513 -13.565 9.691 1.00 47.62 108 ARG A N 1
ATOM 855 C CA . ARG A 1 108 ? 0.446 -13.632 8.229 1.00 47.62 108 ARG A CA 1
ATOM 856 C C . ARG A 1 108 ? -0.950 -14.038 7.736 1.00 47.62 108 ARG A C 1
ATOM 858 O O . ARG A 1 108 ? -1.194 -15.199 7.422 1.00 47.62 108 ARG A O 1
ATOM 865 N N . GLY A 1 109 ? -1.856 -13.072 7.665 1.00 52.91 109 GLY A N 1
ATOM 866 C CA . GLY A 1 109 ? -2.967 -13.115 6.727 1.00 52.91 109 GLY A CA 1
ATOM 867 C C . GLY A 1 109 ? -2.447 -12.964 5.289 1.00 52.91 109 GLY A C 1
ATOM 868 O O . GLY A 1 109 ? -1.347 -12.424 5.102 1.00 52.91 109 GLY A O 1
ATOM 869 N N . PRO A 1 110 ? -3.162 -13.479 4.273 1.00 58.41 110 PRO A N 1
ATOM 870 C CA . PRO A 1 110 ? -2.971 -13.104 2.875 1.00 58.41 110 PRO A CA 1
ATOM 871 C C . PRO A 1 110 ? -2.784 -11.586 2.669 1.00 58.41 110 PRO A C 1
ATOM 873 O O . PRO A 1 110 ? -3.099 -10.790 3.554 1.00 58.41 110 PRO A O 1
ATOM 876 N N . ASP A 1 111 ? -2.275 -11.182 1.493 1.00 73.12 1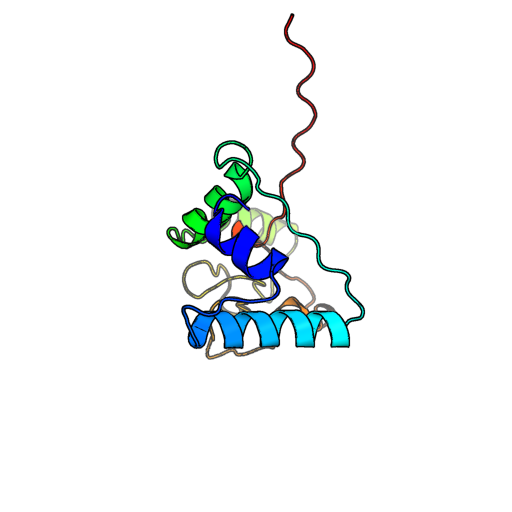11 ASP A N 1
ATOM 877 C CA . ASP A 1 111 ? -2.330 -9.779 1.035 1.00 73.12 111 ASP A CA 1
ATOM 878 C C . ASP A 1 111 ? -3.674 -9.166 1.481 1.00 73.12 111 ASP A C 1
ATOM 880 O O . ASP A 1 111 ? -4.701 -9.810 1.273 1.00 73.12 111 ASP A O 1
ATOM 884 N N . PRO A 1 112 ? -3.719 -7.976 2.113 1.00 77.81 112 PRO A N 1
ATOM 885 C CA . PRO A 1 112 ? -4.988 -7.400 2.549 1.00 77.81 112 PRO A CA 1
ATOM 886 C C . PRO A 1 112 ? -6.064 -7.378 1.449 1.00 77.81 112 PRO A C 1
ATOM 888 O O . PRO A 1 112 ? -7.248 -7.418 1.766 1.00 77.81 112 PRO A O 1
ATOM 891 N N . PHE A 1 113 ? -5.681 -7.345 0.165 1.00 80.75 113 PHE A N 1
ATOM 892 C CA . PHE A 1 113 ? -6.600 -7.430 -0.976 1.00 80.75 113 PHE A CA 1
ATOM 893 C C . PHE A 1 113 ? -7.190 -8.823 -1.247 1.00 80.75 113 PHE A C 1
ATOM 895 O O . PHE A 1 113 ? -8.164 -8.925 -1.988 1.00 80.75 113 PHE A O 1
ATOM 902 N N . THR A 1 114 ? -6.613 -9.889 -0.701 1.00 81.81 114 THR A N 1
ATOM 903 C CA . THR A 1 114 ? -7.085 -11.272 -0.867 1.00 81.81 114 THR A CA 1
ATOM 904 C C . THR A 1 114 ? -7.802 -11.814 0.370 1.00 81.81 114 THR A C 1
ATOM 906 O O . THR A 1 114 ? -8.269 -12.951 0.360 1.00 81.81 114 THR A O 1
ATOM 909 N N . GLU A 1 115 ? -7.926 -11.002 1.419 1.00 81.75 115 GLU A N 1
ATOM 910 C CA . GLU A 1 115 ? -8.667 -11.330 2.634 1.00 81.75 115 GLU A CA 1
ATOM 911 C C . GLU A 1 115 ? -10.170 -11.073 2.480 1.00 81.75 115 GLU A C 1
ATOM 913 O O . GLU A 1 115 ? -10.585 -10.081 1.881 1.00 81.75 115 GLU A O 1
ATOM 918 N N . ASP A 1 116 ? -11.002 -11.923 3.089 1.00 85.75 116 ASP A N 1
ATOM 919 C CA . ASP A 1 116 ? -12.433 -11.635 3.229 1.00 85.75 116 ASP A CA 1
ATOM 920 C C . ASP A 1 116 ? -12.646 -10.606 4.343 1.00 85.75 116 ASP A C 1
ATOM 922 O O . ASP A 1 116 ? -12.547 -10.911 5.534 1.00 85.75 116 ASP A O 1
ATOM 926 N N . TRP A 1 117 ? -12.943 -9.367 3.955 1.00 88.06 117 TRP A N 1
ATOM 927 C CA . TRP A 1 117 ? -13.154 -8.261 4.889 1.00 88.06 117 TRP A CA 1
ATOM 928 C C . TRP A 1 117 ? -14.438 -8.436 5.708 1.00 88.06 117 TRP A C 1
ATOM 930 O O . TRP A 1 117 ? -14.539 -7.897 6.806 1.00 88.06 117 TRP A O 1
ATOM 940 N N . ASN A 1 118 ? -15.396 -9.245 5.249 1.00 89.06 118 ASN A N 1
ATOM 941 C CA . ASN A 1 118 ? -16.660 -9.442 5.964 1.00 89.06 118 ASN A CA 1
ATOM 942 C C . ASN A 1 118 ? -16.505 -10.242 7.264 1.00 89.06 118 ASN A C 1
ATOM 944 O O . ASN A 1 118 ? -17.442 -10.303 8.060 1.00 89.06 118 ASN A O 1
ATOM 948 N N . ARG A 1 119 ? -15.331 -10.838 7.514 1.00 89.19 119 ARG A N 1
ATOM 949 C CA . ARG A 1 119 ? -15.052 -11.568 8.758 1.00 89.19 119 ARG A CA 1
ATOM 950 C C . ARG A 1 119 ? -14.953 -10.672 9.997 1.00 89.19 119 ARG A C 1
ATOM 952 O O . ARG A 1 119 ? -15.005 -11.191 11.107 1.00 89.19 119 ARG A O 1
ATOM 959 N N . TRP A 1 120 ? -14.808 -9.358 9.818 1.00 89.44 120 TRP A N 1
ATOM 960 C CA . TRP A 1 120 ? -14.760 -8.378 10.904 1.00 89.44 120 TRP A CA 1
ATOM 961 C C . TRP A 1 120 ? -15.956 -7.436 10.832 1.00 89.44 120 TRP A C 1
ATOM 963 O O . TRP A 1 120 ? -16.334 -6.980 9.753 1.00 89.44 120 TRP A O 1
ATOM 973 N N . LYS A 1 121 ? -16.520 -7.071 11.987 1.00 88.12 121 LYS A N 1
ATOM 974 C CA . LYS A 1 121 ? -17.657 -6.142 12.046 1.00 88.12 121 LYS A CA 1
ATOM 975 C C . LYS A 1 121 ? -17.227 -4.701 11.779 1.00 88.12 121 LYS A C 1
ATOM 977 O O . LYS A 1 121 ? -17.963 -3.946 11.148 1.00 88.12 121 LYS A O 1
ATOM 982 N N . TYR A 1 122 ? -16.041 -4.322 12.262 1.00 89.25 122 TYR A N 1
ATOM 983 C CA . TYR A 1 122 ? -15.476 -2.987 12.071 1.00 89.25 122 TYR A CA 1
ATOM 984 C C . TYR A 1 122 ? -13.987 -3.048 11.748 1.00 89.25 122 TYR A C 1
ATOM 986 O O . TYR A 1 122 ? -13.174 -3.516 12.547 1.00 89.25 122 TYR A O 1
ATOM 994 N N . ILE A 1 123 ? -13.628 -2.492 10.596 1.00 90.44 123 ILE A N 1
ATOM 995 C CA . ILE A 1 123 ? -12.257 -2.449 10.090 1.00 90.44 123 ILE A CA 1
ATOM 996 C C . ILE A 1 123 ? -11.716 -1.029 10.206 1.00 90.44 123 ILE A C 1
ATOM 998 O O . ILE A 1 123 ? -12.433 -0.050 9.979 1.00 90.44 123 ILE A O 1
ATOM 1002 N N . TYR A 1 124 ? -10.439 -0.912 10.556 1.00 89.81 124 TYR A N 1
ATOM 1003 C CA . TYR A 1 124 ? -9.684 0.314 10.367 1.00 89.81 124 TYR A CA 1
ATOM 1004 C C . TYR A 1 124 ? -8.852 0.198 9.091 1.00 89.81 124 TYR A C 1
ATOM 1006 O O . TYR A 1 124 ? -8.148 -0.788 8.889 1.00 89.81 124 TYR A O 1
ATOM 1014 N N . LEU A 1 125 ? -8.972 1.196 8.219 1.00 86.94 125 LEU A N 1
ATOM 1015 C CA . LEU A 1 125 ? -8.254 1.249 6.956 1.00 86.94 125 LEU A CA 1
ATOM 1016 C C . LEU A 1 125 ? -7.673 2.647 6.789 1.00 86.94 125 LEU A C 1
ATOM 1018 O O . LEU A 1 125 ? -8.405 3.635 6.701 1.00 86.94 125 LEU A O 1
ATOM 1022 N N . PHE A 1 126 ? -6.349 2.714 6.744 1.00 84.06 126 PHE A N 1
ATOM 1023 C CA . PHE A 1 126 ? -5.614 3.929 6.433 1.00 84.06 126 PHE A CA 1
ATOM 1024 C C . PHE A 1 126 ? -4.501 3.574 5.454 1.00 84.06 126 PHE A C 1
ATOM 1026 O O . PHE A 1 126 ? -3.444 3.080 5.836 1.00 84.06 126 PHE A O 1
ATOM 1033 N N . LEU A 1 127 ? -4.778 3.765 4.162 1.00 71.06 127 LEU A N 1
ATOM 1034 C CA . LEU A 1 127 ? -3.856 3.357 3.109 1.00 71.06 127 LEU A CA 1
ATOM 1035 C C . LEU A 1 127 ? -2.556 4.165 3.207 1.00 71.06 127 LEU A C 1
ATOM 1037 O O . LEU A 1 127 ? -2.628 5.397 3.203 1.00 71.06 127 LEU A O 1
ATOM 1041 N N . PRO A 1 128 ? -1.377 3.521 3.222 1.00 65.31 128 PRO A N 1
ATOM 1042 C CA . PRO A 1 128 ? -0.121 4.241 3.107 1.00 65.31 128 PRO A CA 1
ATOM 1043 C C . PRO A 1 128 ? -0.095 5.032 1.786 1.00 65.31 128 PRO A C 1
ATOM 1045 O O . PRO A 1 128 ? -0.655 4.560 0.789 1.00 65.31 128 PRO A O 1
ATOM 1048 N N . PRO A 1 129 ? 0.572 6.202 1.734 1.00 61.31 129 PRO A N 1
ATOM 1049 C CA . PRO A 1 129 ? 0.574 7.076 0.555 1.00 61.31 129 PRO A CA 1
ATOM 1050 C C . PRO A 1 129 ? 0.973 6.366 -0.746 1.00 61.31 129 PRO A C 1
ATOM 1052 O O . PRO A 1 129 ? 0.472 6.693 -1.811 1.00 61.31 129 PRO A O 1
ATOM 1055 N N . LEU A 1 130 ? 1.817 5.334 -0.651 1.00 57.34 130 LEU A N 1
ATOM 1056 C CA . LEU A 1 130 ? 2.268 4.523 -1.784 1.00 57.34 130 LEU A CA 1
ATOM 1057 C C . LEU A 1 130 ? 1.142 3.718 -2.474 1.00 57.34 130 LEU A C 1
ATOM 1059 O O . LEU A 1 130 ? 1.316 3.284 -3.610 1.00 57.34 130 LEU A O 1
ATOM 1063 N N . LEU A 1 131 ? 0.011 3.486 -1.798 1.00 55.75 131 LEU A N 1
ATOM 1064 C CA . LEU A 1 131 ? -1.153 2.760 -2.331 1.00 55.75 131 LEU A CA 1
ATOM 1065 C C . LEU A 1 131 ? -2.300 3.683 -2.748 1.00 55.75 131 LEU A C 1
ATOM 1067 O O . LEU A 1 131 ? -3.262 3.221 -3.360 1.00 55.75 131 LEU A O 1
ATOM 1071 N N . GLN A 1 132 ? -2.214 4.970 -2.420 1.00 53.88 132 GLN A N 1
ATOM 1072 C CA . GLN A 1 132 ? -3.183 5.959 -2.860 1.00 53.88 132 GLN A CA 1
ATOM 1073 C C . GLN A 1 132 ? -2.774 6.401 -4.272 1.00 53.88 132 GLN A C 1
ATOM 1075 O O . GLN A 1 132 ? -1.700 6.966 -4.470 1.00 53.88 132 GLN A O 1
ATOM 1080 N N . GLY A 1 133 ? -3.605 6.103 -5.277 1.00 47.25 133 GLY A N 1
ATOM 1081 C CA . GLY A 1 133 ? -3.474 6.725 -6.600 1.00 47.25 133 GLY A CA 1
ATOM 1082 C C . GLY A 1 133 ? -3.549 8.256 -6.485 1.00 47.25 133 GLY A C 1
ATOM 1083 O O . GLY A 1 133 ? -3.917 8.759 -5.420 1.00 47.25 133 GLY A O 1
ATOM 1084 N N . PRO A 1 134 ? -3.204 9.019 -7.540 1.00 41.31 134 PRO A N 1
ATOM 1085 C CA . PRO A 1 134 ? -3.210 10.474 -7.458 1.00 41.31 134 PRO A CA 1
ATOM 1086 C C . PRO A 1 134 ? -4.571 10.945 -6.943 1.00 41.31 134 PRO A C 1
ATOM 1088 O O . PRO A 1 134 ? -5.604 10.661 -7.551 1.00 41.31 134 PRO A O 1
ATOM 1091 N N . ALA A 1 135 ? -4.568 11.638 -5.802 1.00 44.28 135 ALA A N 1
ATOM 1092 C CA . ALA A 1 135 ? -5.730 12.374 -5.348 1.00 44.28 135 ALA A CA 1
ATOM 1093 C C . ALA A 1 135 ? -6.074 13.343 -6.478 1.00 44.28 135 ALA A C 1
ATOM 1095 O O . ALA A 1 135 ? -5.298 14.254 -6.768 1.00 44.28 135 ALA A O 1
ATOM 1096 N N . THR A 1 136 ? -7.189 13.113 -7.167 1.00 44.62 136 THR A 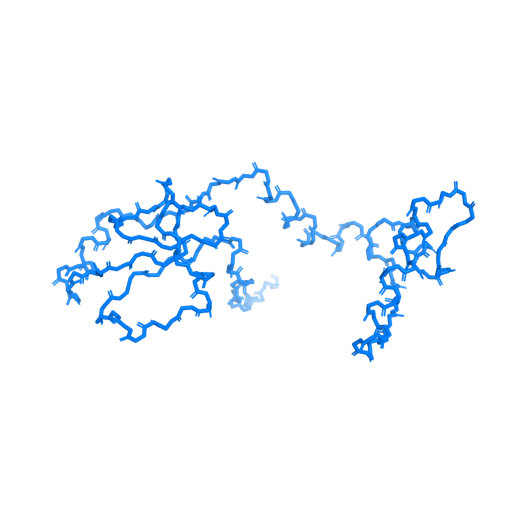N 1
ATOM 1097 C CA . THR A 1 136 ? -7.759 14.073 -8.108 1.00 44.62 136 THR A CA 1
ATOM 1098 C C . THR A 1 136 ? -8.141 15.316 -7.315 1.00 44.62 136 THR A C 1
ATOM 1100 O O . THR A 1 136 ? -9.267 15.458 -6.841 1.00 44.62 136 THR A O 1
ATOM 1103 N N . GLY A 1 137 ? -7.157 16.188 -7.108 1.00 40.78 137 GLY A N 1
ATOM 1104 C CA . GLY A 1 137 ? -7.355 17.564 -6.713 1.00 40.78 137 GLY A CA 1
ATOM 1105 C C . GLY A 1 137 ? -8.090 18.257 -7.848 1.00 40.78 137 GLY A C 1
ATOM 1106 O O . GLY A 1 137 ? -7.675 18.190 -9.002 1.00 40.78 137 GLY A O 1
ATOM 1107 N N . LEU A 1 138 ? -9.226 18.842 -7.488 1.00 37.34 138 LEU A N 1
ATOM 1108 C CA . LEU A 1 138 ? -10.090 19.675 -8.312 1.00 37.34 138 LEU A CA 1
ATOM 1109 C C . LEU A 1 138 ? -9.305 20.583 -9.278 1.00 37.34 138 LEU A C 1
ATOM 1111 O O . LEU A 1 138 ? -8.240 21.082 -8.903 1.00 37.34 138 LEU A O 1
ATOM 1115 N N . PRO A 1 139 ? -9.843 20.871 -10.478 1.00 34.53 139 PRO A N 1
ATOM 1116 C CA . PRO A 1 139 ? -9.250 21.873 -11.350 1.00 34.53 139 PRO A CA 1
ATOM 1117 C C . PRO A 1 139 ? -9.228 23.211 -10.605 1.00 34.53 139 PRO A C 1
ATOM 1119 O O . PRO A 1 139 ? -10.277 23.767 -10.275 1.00 34.53 139 PRO A O 1
ATOM 1122 N N . GLN A 1 140 ? -8.031 23.728 -10.323 1.00 34.66 140 GLN A N 1
ATOM 1123 C CA . GLN A 1 140 ? -7.880 25.137 -9.994 1.00 34.66 140 GLN A CA 1
ATOM 1124 C C . GLN A 1 140 ? -8.278 25.923 -11.241 1.00 34.66 140 GLN A C 1
ATOM 1126 O O . GLN A 1 140 ? -7.584 25.912 -12.257 1.00 34.66 140 GLN A O 1
ATOM 1131 N N . ALA A 1 141 ? -9.450 26.547 -11.166 1.00 37.41 141 ALA A N 1
ATOM 1132 C CA . ALA A 1 141 ? -9.886 27.534 -12.126 1.00 37.41 141 ALA A CA 1
ATOM 1133 C C . ALA A 1 141 ? -8.877 28.693 -12.147 1.00 37.41 141 ALA A C 1
ATOM 1135 O O . ALA A 1 141 ? -8.639 29.333 -11.128 1.00 37.41 141 ALA A O 1
ATOM 1136 N N . SER A 1 142 ? -8.313 28.912 -13.332 1.00 36.94 142 SER A N 1
ATOM 1137 C CA . SER A 1 142 ? -8.087 30.219 -13.950 1.00 36.94 142 SER A CA 1
ATOM 1138 C C . SER A 1 142 ? -7.447 31.310 -13.081 1.00 36.94 142 SER A C 1
ATOM 1140 O O . SER A 1 142 ? -8.131 32.005 -12.333 1.00 36.94 142 SER A O 1
ATOM 1142 N N . GLN A 1 143 ? -6.160 31.575 -13.310 1.00 36.56 143 GLN A N 1
ATOM 1143 C CA . GLN A 1 143 ? -5.629 32.934 -13.193 1.00 36.56 143 GLN A CA 1
ATOM 1144 C C . GLN A 1 143 ? -5.425 33.494 -14.605 1.00 36.56 143 GLN A C 1
ATOM 1146 O O . GLN A 1 143 ? -4.733 32.885 -15.422 1.00 36.56 143 GLN A O 1
ATOM 1151 N N . LEU A 1 144 ? -6.111 34.609 -14.875 1.00 41.72 144 LEU A N 1
ATOM 1152 C CA . LEU A 1 144 ? -5.679 35.631 -15.830 1.00 41.72 144 LEU A CA 1
ATOM 1153 C C . LEU A 1 144 ? -4.471 36.372 -15.248 1.00 41.72 144 LEU A C 1
ATOM 1155 O O . LEU A 1 144 ? -4.446 36.526 -14.004 1.00 41.72 144 LEU A O 1
#

pLDDT: mean 75.97, std 15.82, range [34.53, 93.94]

Secondary structure (DSSP, 8-state):
---HHHHHHHHTTS-SS-HHHHHHHHHHHHHHHHTTPPP------TTT-HHHHHHHHGGG--------HHHHHHHHHHH---SEEET--TTT-SSSSEE-SSS--SS--S-GGGS-GGGSSSEEE---GGGS------------

InterPro domains:
  IPR052055 Hepadnavirus polymerase/reverse transcriptase [PTHR33050] (5-129)

Foldseek 3Di:
DQDPVLLVQLQVLHDPPDPVRNVVSVVVVVVCVVVVHDDHGDHDHVVRVVVVVVLVVVVVDPPFDEDDVVVVVVVCVVPNDADEEEQDDPVHDPDPHYAHQPDDDPNDDPRSVPDDPVVTPHYHYDHGPSPDDPDPDDPPDDDD

Organism: Homarus americanus (NCBI:txid6706)

Sequence (144 aa):
MDGTSAVFCLFRKGTCHSAQLRSLSEQIFKEAHHQSIHLSTLHVPGIENGWADALFRFKGTLVEWKLCQSVLQSLIERWGRREVDLFASPTSAQLPAYVSRLTPTPYRGPDPFTEDWNRWKYIYLFLPPLLQGPATGLPQASQL

Radius of gyration: 21.64 Å; chains: 1; bounding box: 45×50×51 Å